Protein AF-A0A1U7P4R8-F1 (afdb_monomer_lite)

Structure (mmCIF, N/CA/C/O backbone):
data_AF-A0A1U7P4R8-F1
#
_entry.id   AF-A0A1U7P4R8-F1
#
loop_
_atom_site.group_PDB
_atom_site.id
_atom_site.type_symbol
_atom_site.label_atom_id
_atom_site.label_alt_id
_atom_site.label_comp_id
_atom_site.label_asym_id
_atom_site.label_entity_id
_atom_site.label_seq_id
_atom_site.pdbx_PDB_ins_code
_atom_site.Cartn_x
_atom_site.Cartn_y
_atom_site.Cartn_z
_atom_site.occupancy
_atom_site.B_iso_or_equiv
_atom_site.auth_seq_id
_atom_site.auth_comp_id
_atom_site.auth_asym_id
_atom_site.auth_atom_id
_atom_site.pdbx_PDB_model_num
ATOM 1 N N . MET A 1 1 ? -8.536 5.289 7.427 1.00 93.12 1 MET A N 1
ATOM 2 C CA . MET A 1 1 ? -7.826 4.546 8.493 1.00 93.12 1 MET A CA 1
ATOM 3 C C . MET A 1 1 ? -6.488 5.214 8.717 1.00 93.12 1 MET A C 1
ATOM 5 O O . MET A 1 1 ? -5.837 5.500 7.735 1.00 93.12 1 MET A O 1
ATOM 9 N N . ILE A 1 2 ? -6.079 5.527 9.941 1.00 93.81 2 ILE A N 1
ATOM 10 C CA . ILE A 1 2 ? -4.819 6.260 10.170 1.00 93.81 2 ILE A CA 1
ATOM 11 C C . ILE A 1 2 ? -3.745 5.264 10.595 1.00 93.81 2 ILE A C 1
ATOM 13 O O . ILE A 1 2 ? -4.017 4.402 11.425 1.00 93.81 2 ILE A O 1
ATOM 17 N N . PHE A 1 3 ? -2.544 5.357 10.018 1.00 96.44 3 PHE A N 1
ATOM 18 C CA . PHE A 1 3 ? -1.444 4.433 10.294 1.00 96.44 3 PHE A CA 1
ATOM 19 C C . PHE A 1 3 ? -0.354 5.069 11.155 1.00 96.44 3 PHE A C 1
ATOM 21 O O . PHE A 1 3 ? 0.054 6.209 10.938 1.00 96.44 3 PHE A O 1
ATOM 28 N N . SER A 1 4 ? 0.184 4.290 12.089 1.00 96.81 4 SER A N 1
ATOM 29 C CA . SER A 1 4 ? 1.342 4.661 12.906 1.00 96.81 4 SER A CA 1
ATOM 30 C C . SER A 1 4 ? 2.419 3.579 12.854 1.00 96.81 4 SER A C 1
ATOM 32 O O . SER A 1 4 ? 2.148 2.434 12.492 1.00 96.81 4 SER A O 1
ATOM 34 N N . LEU A 1 5 ? 3.665 3.951 13.160 1.00 97.75 5 LEU A N 1
ATOM 35 C CA . LEU A 1 5 ? 4.789 3.013 13.173 1.00 97.75 5 LEU A CA 1
ATOM 36 C C . LEU A 1 5 ? 4.579 1.925 14.232 1.00 97.75 5 LEU A C 1
ATOM 38 O O . LEU A 1 5 ? 4.239 2.221 15.374 1.00 97.75 5 LEU A O 1
ATOM 42 N N . ALA A 1 6 ? 4.868 0.682 13.858 1.00 97.38 6 ALA A N 1
ATOM 43 C CA . ALA A 1 6 ? 4.816 -0.475 14.742 1.00 97.38 6 ALA A CA 1
ATOM 44 C C . ALA A 1 6 ? 6.144 -1.253 14.696 1.00 97.38 6 ALA A C 1
ATOM 46 O O . ALA A 1 6 ? 6.890 -1.140 13.717 1.00 97.38 6 ALA A O 1
ATOM 47 N N . PRO A 1 7 ? 6.456 -2.074 15.719 1.00 97.38 7 PRO A N 1
ATOM 48 C CA . PRO A 1 7 ? 7.594 -2.985 15.661 1.00 97.38 7 PRO A CA 1
ATOM 49 C C . PRO A 1 7 ? 7.508 -3.895 14.433 1.00 97.38 7 PRO A C 1
ATOM 51 O O . PRO A 1 7 ? 6.433 -4.420 14.126 1.00 97.38 7 PRO A O 1
ATOM 54 N N . THR A 1 8 ? 8.637 -4.084 13.750 1.00 97.00 8 THR A N 1
ATOM 55 C CA . THR A 1 8 ? 8.745 -4.962 12.580 1.00 97.00 8 THR A CA 1
ATOM 56 C C . THR A 1 8 ? 8.447 -6.419 12.934 1.00 97.00 8 THR A C 1
ATOM 58 O O . THR A 1 8 ? 8.533 -6.843 14.087 1.00 97.00 8 THR A O 1
ATOM 61 N N . THR A 1 9 ? 8.083 -7.197 11.918 1.00 94.88 9 THR A N 1
ATOM 62 C CA . THR A 1 9 ? 7.857 -8.647 12.011 1.00 94.88 9 THR A CA 1
ATOM 63 C C . THR A 1 9 ? 8.563 -9.339 10.849 1.00 94.88 9 THR A C 1
ATOM 65 O O . THR A 1 9 ? 9.086 -8.673 9.959 1.00 94.88 9 THR A O 1
ATOM 68 N N . GLU A 1 10 ? 8.562 -10.671 10.809 1.00 91.75 10 GLU A N 1
ATOM 69 C CA . GLU A 1 10 ? 9.116 -11.419 9.670 1.00 91.75 10 GLU A CA 1
ATOM 70 C C . GLU A 1 10 ? 8.416 -11.069 8.344 1.00 91.75 10 GLU A C 1
ATOM 72 O O . GLU A 1 10 ? 9.055 -10.962 7.301 1.00 91.75 10 GLU A O 1
ATOM 77 N N . SER A 1 11 ? 7.106 -10.808 8.390 1.00 91.69 11 SER A N 1
ATOM 78 C CA . SER A 1 11 ? 6.312 -10.397 7.223 1.00 91.69 11 SER A CA 1
ATOM 79 C C . SER A 1 11 ? 6.512 -8.932 6.815 1.00 91.69 11 SER A C 1
ATOM 81 O O . SER A 1 11 ? 6.027 -8.534 5.759 1.00 91.69 11 SER A O 1
ATOM 83 N N . TYR A 1 12 ? 7.195 -8.138 7.646 1.00 95.00 12 TYR A N 1
ATOM 84 C CA . TYR A 1 12 ? 7.399 -6.693 7.510 1.00 95.00 12 TYR A CA 1
ATOM 85 C C . TYR A 1 12 ? 8.783 -6.300 8.058 1.00 95.00 12 TYR A C 1
ATOM 87 O O . TYR A 1 12 ? 8.898 -5.521 9.008 1.00 95.00 12 TYR A O 1
ATOM 95 N N . ASP A 1 13 ? 9.848 -6.879 7.498 1.00 95.12 13 ASP A N 1
ATOM 96 C CA . ASP A 1 13 ? 11.220 -6.781 8.023 1.00 95.12 13 ASP A CA 1
ATOM 97 C C . ASP A 1 13 ? 11.921 -5.440 7.726 1.00 95.12 13 ASP A C 1
ATOM 99 O O . ASP A 1 13 ? 13.012 -5.180 8.238 1.00 95.12 13 ASP A O 1
ATOM 103 N N . VAL A 1 14 ? 11.313 -4.580 6.900 1.00 96.81 14 VAL A N 1
ATOM 104 C CA . VAL A 1 14 ? 11.840 -3.244 6.564 1.00 96.81 14 VAL A CA 1
ATOM 105 C C . VAL A 1 14 ? 11.077 -2.145 7.290 1.00 96.81 14 VAL A C 1
ATOM 107 O O . VAL A 1 14 ? 11.680 -1.232 7.847 1.00 96.81 14 VAL A O 1
ATOM 110 N N . LEU A 1 15 ? 9.748 -2.196 7.228 1.00 97.50 15 LEU A N 1
ATOM 111 C CA . LEU A 1 15 ? 8.864 -1.181 7.784 1.00 97.50 15 LEU A CA 1
ATOM 112 C C . LEU A 1 15 ? 7.513 -1.821 8.057 1.00 97.50 15 LEU A C 1
ATOM 114 O O . LEU A 1 15 ? 6.960 -2.466 7.168 1.00 97.50 15 LEU A O 1
ATOM 118 N N . ARG A 1 16 ? 6.960 -1.569 9.240 1.00 97.88 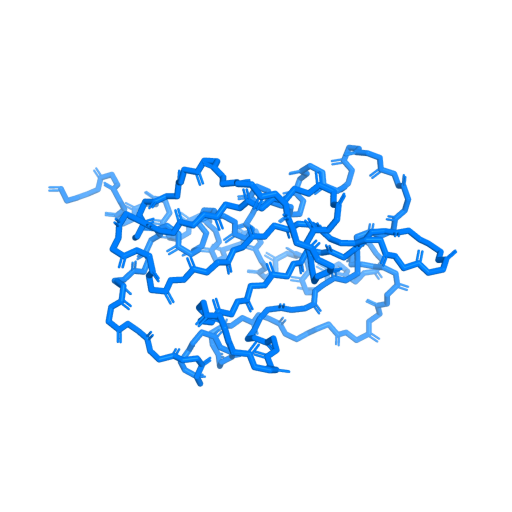16 ARG A N 1
ATOM 119 C CA . ARG A 1 16 ? 5.595 -1.946 9.587 1.00 97.88 16 ARG A CA 1
ATOM 120 C C . ARG A 1 16 ? 4.861 -0.745 10.152 1.00 97.88 16 ARG A C 1
ATOM 122 O O . ARG A 1 16 ? 5.377 -0.037 11.016 1.00 97.88 16 ARG A O 1
ATOM 129 N N . LEU A 1 17 ? 3.655 -0.540 9.658 1.00 98.06 17 LEU A N 1
ATOM 130 C CA . LEU A 1 17 ? 2.684 0.384 10.202 1.00 98.06 17 LEU A CA 1
ATOM 131 C C . LEU A 1 17 ? 1.405 -0.377 10.519 1.00 98.06 17 LEU A C 1
ATOM 133 O O . LEU A 1 17 ? 1.044 -1.311 9.804 1.00 98.06 17 LEU A O 1
ATOM 137 N N . THR A 1 18 ? 0.714 0.041 11.569 1.00 97.94 18 THR A N 1
ATOM 138 C CA . THR A 1 18 ? -0.590 -0.503 11.957 1.00 97.94 18 THR A CA 1
ATOM 139 C C . THR A 1 18 ? -1.616 0.609 12.031 1.00 97.94 18 THR A C 1
ATOM 141 O O . THR A 1 18 ? -1.274 1.740 12.391 1.00 97.94 18 THR A O 1
ATOM 144 N N . SER A 1 19 ? -2.861 0.294 11.682 1.00 97.44 19 SER A N 1
ATOM 145 C CA . SER A 1 19 ? -3.962 1.237 11.845 1.00 97.44 19 SER A CA 1
ATOM 146 C C . SER A 1 19 ? -4.223 1.537 13.326 1.00 97.44 19 SER A C 1
ATOM 148 O O . SER A 1 19 ? -3.811 0.766 14.196 1.00 97.44 19 SER A O 1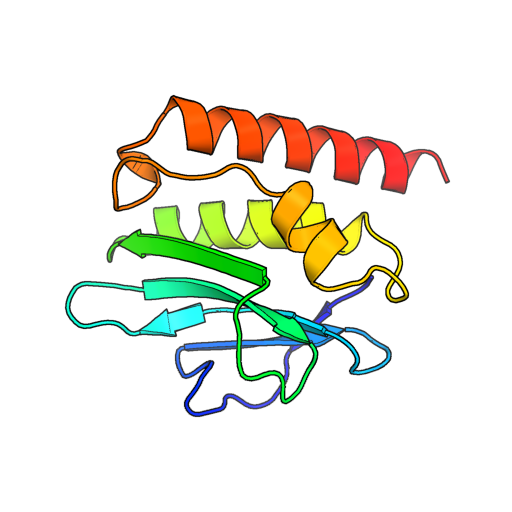
ATOM 150 N N . GLU A 1 20 ? -4.915 2.635 13.631 1.00 95.38 20 GLU A N 1
ATOM 151 C CA . GLU A 1 20 ? -5.226 3.046 15.010 1.00 95.38 20 GLU A CA 1
ATOM 152 C C . GLU A 1 20 ? -5.964 1.967 15.809 1.00 95.38 20 GLU A C 1
ATOM 154 O O . GLU A 1 20 ? -5.674 1.776 16.990 1.00 95.38 20 GLU A O 1
ATOM 159 N N . THR A 1 21 ? -6.868 1.210 15.175 1.00 95.38 21 THR A N 1
ATOM 160 C CA . THR A 1 21 ? -7.570 0.100 15.847 1.00 95.38 21 THR A CA 1
ATOM 161 C C . THR A 1 21 ? -6.833 -1.242 15.765 1.00 95.38 21 THR A C 1
ATOM 163 O O . THR A 1 21 ? -7.389 -2.275 16.136 1.00 95.38 21 THR A O 1
ATOM 166 N N . ALA A 1 22 ? -5.583 -1.243 15.280 1.00 94.94 22 ALA A N 1
ATOM 167 C CA . ALA A 1 22 ? -4.746 -2.427 15.066 1.00 94.94 22 ALA A CA 1
ATOM 168 C C . ALA A 1 22 ? -5.423 -3.517 14.211 1.00 94.94 22 ALA A C 1
ATOM 170 O O . ALA A 1 22 ? -5.154 -4.708 14.355 1.00 94.94 22 ALA A O 1
ATOM 171 N N . GLN A 1 23 ? -6.315 -3.106 13.312 1.00 96.69 23 GLN A N 1
ATOM 172 C CA . GLN A 1 23 ? -7.047 -4.000 12.422 1.00 96.69 23 GLN A CA 1
ATOM 173 C C . GLN A 1 23 ? -6.300 -4.270 11.120 1.00 96.69 23 GLN A C 1
ATOM 175 O O . GLN A 1 23 ? -6.418 -5.359 10.557 1.00 96.69 23 GLN A O 1
ATOM 180 N N . TRP A 1 24 ? -5.543 -3.284 10.648 1.00 98.00 24 TRP A N 1
ATOM 181 C CA . TRP A 1 24 ? -4.776 -3.341 9.413 1.00 98.00 24 TRP A CA 1
ATOM 182 C C . TRP A 1 24 ? -3.295 -3.157 9.696 1.00 98.00 24 TRP A C 1
ATOM 184 O O . TRP A 1 24 ? -2.908 -2.350 10.541 1.00 98.00 24 TRP A O 1
ATOM 194 N N . GLU A 1 25 ? -2.469 -3.876 8.948 1.00 97.56 25 GLU A N 1
ATOM 195 C CA . GLU A 1 25 ? -1.040 -3.628 8.855 1.00 97.56 25 GLU A CA 1
ATOM 196 C C . GLU A 1 25 ? -0.624 -3.401 7.406 1.00 97.56 25 GLU A C 1
ATOM 198 O O . GLU A 1 25 ? -1.223 -3.908 6.455 1.00 97.56 25 GLU A O 1
ATOM 203 N N . PHE A 1 26 ? 0.389 -2.564 7.252 1.00 96.94 26 PHE A N 1
ATOM 204 C CA . PHE A 1 26 ? 0.907 -2.112 5.976 1.00 96.94 26 PHE A CA 1
ATOM 205 C C . PHE A 1 26 ? 2.398 -1.830 6.120 1.00 96.94 26 PHE A C 1
ATOM 207 O O . PHE A 1 26 ? 2.866 -1.413 7.177 1.00 96.94 26 PHE A O 1
ATOM 214 N N . GLY A 1 27 ? 3.163 -2.007 5.051 1.00 97.19 27 GLY A N 1
ATOM 215 C CA . GLY A 1 27 ? 4.557 -1.611 5.056 1.00 97.19 27 GLY A CA 1
ATOM 216 C C . GLY A 1 27 ? 5.371 -2.296 3.981 1.00 97.19 27 GLY A C 1
ATOM 217 O O . GLY A 1 27 ? 4.899 -2.523 2.866 1.00 97.19 27 GLY A O 1
ATOM 218 N N . CYS A 1 28 ? 6.621 -2.581 4.321 1.00 97.81 28 CYS A N 1
ATOM 219 C CA . CYS A 1 28 ? 7.619 -3.073 3.393 1.00 97.81 28 CYS A CA 1
ATOM 220 C C . CYS A 1 28 ? 8.261 -4.358 3.912 1.00 97.81 28 CYS A C 1
ATOM 222 O O . CYS A 1 28 ? 8.641 -4.433 5.084 1.00 97.81 28 CYS A O 1
ATOM 224 N N . HIS A 1 29 ? 8.473 -5.315 3.010 1.00 95.69 29 HIS A N 1
ATOM 225 C CA . HIS A 1 29 ? 9.276 -6.502 3.289 1.00 95.69 29 HIS A CA 1
ATOM 226 C C . HIS A 1 29 ? 10.256 -6.800 2.152 1.00 95.69 29 HIS A C 1
ATOM 228 O O . HIS A 1 29 ? 9.978 -6.529 0.976 1.00 95.69 29 HIS A O 1
ATOM 234 N N . ARG A 1 30 ? 11.424 -7.343 2.490 1.00 96.88 30 ARG A N 1
ATOM 235 C CA . ARG A 1 30 ? 12.457 -7.716 1.525 1.00 96.88 30 ARG A CA 1
ATOM 236 C C . ARG A 1 30 ? 12.073 -8.989 0.780 1.00 96.88 30 ARG A C 1
ATOM 238 O O . ARG A 1 30 ? 11.433 -9.899 1.303 1.00 96.88 30 ARG A O 1
ATOM 245 N N . VAL A 1 31 ? 12.508 -9.045 -0.470 1.00 95.25 31 VAL A N 1
ATOM 246 C CA . VAL A 1 31 ? 12.506 -10.227 -1.333 1.00 95.25 31 VAL A CA 1
ATOM 247 C C . VAL A 1 31 ? 13.862 -10.330 -2.027 1.00 95.25 31 VAL A C 1
ATOM 249 O O . VAL A 1 31 ? 14.644 -9.383 -2.009 1.00 95.25 31 VAL A O 1
ATOM 252 N N . LEU A 1 32 ? 14.130 -11.460 -2.687 1.00 93.00 32 LEU A N 1
ATOM 253 C CA . LEU A 1 32 ? 15.435 -11.769 -3.288 1.00 93.00 32 LEU A CA 1
ATOM 254 C C . LEU A 1 32 ? 16.029 -10.639 -4.158 1.00 93.00 32 LEU A C 1
ATOM 256 O O . LEU A 1 32 ? 17.240 -10.455 -4.169 1.00 93.00 32 LEU A O 1
ATOM 260 N N . PHE A 1 33 ? 15.188 -9.868 -4.856 1.00 91.31 33 PHE A N 1
ATOM 261 C CA . PHE A 1 33 ? 15.618 -8.814 -5.787 1.00 91.31 33 PHE A CA 1
ATOM 262 C C . PHE A 1 33 ? 15.008 -7.435 -5.493 1.00 91.31 33 PHE A C 1
ATOM 264 O O . PHE A 1 33 ? 14.786 -6.639 -6.407 1.00 91.31 33 PHE A O 1
ATOM 271 N N . GLY A 1 34 ? 14.697 -7.141 -4.228 1.00 95.88 34 GLY A N 1
ATOM 272 C CA . GLY A 1 34 ? 14.227 -5.815 -3.832 1.00 95.88 34 GLY A CA 1
ATOM 273 C C . GLY A 1 34 ? 13.253 -5.839 -2.666 1.00 95.88 34 GLY A C 1
ATOM 274 O O . GLY A 1 34 ? 13.360 -6.657 -1.758 1.00 95.88 34 GLY A O 1
ATOM 275 N N . VAL A 1 35 ? 12.293 -4.922 -2.696 1.00 98.06 35 VAL A N 1
ATOM 276 C CA . VAL A 1 35 ? 11.293 -4.736 -1.645 1.00 98.06 35 VAL A CA 1
ATOM 277 C C . VAL A 1 35 ? 9.897 -4.857 -2.237 1.00 98.06 35 VAL A C 1
ATOM 279 O O . VAL A 1 35 ? 9.649 -4.486 -3.391 1.00 98.06 35 VAL A O 1
ATOM 282 N N . ARG A 1 36 ? 8.967 -5.380 -1.443 1.00 97.88 36 ARG A N 1
ATOM 283 C CA . ARG A 1 36 ? 7.540 -5.310 -1.729 1.00 97.88 36 ARG A CA 1
ATOM 284 C C . ARG A 1 36 ? 6.847 -4.378 -0.758 1.00 97.88 36 ARG A C 1
ATOM 286 O O . ARG A 1 36 ? 7.204 -4.330 0.413 1.00 97.88 36 ARG A O 1
ATOM 293 N N . VAL A 1 37 ? 5.848 -3.677 -1.274 1.00 98.12 37 VAL A N 1
ATOM 294 C CA . VAL A 1 37 ? 4.893 -2.900 -0.492 1.00 98.12 37 VAL A CA 1
ATOM 295 C C . VAL A 1 37 ? 3.653 -3.767 -0.323 1.00 98.12 37 VAL A C 1
ATOM 297 O O . VAL A 1 37 ? 3.051 -4.176 -1.323 1.00 98.12 37 VAL A O 1
ATOM 300 N N . VAL A 1 38 ? 3.312 -4.087 0.923 1.00 97.56 38 VAL A N 1
ATOM 301 C CA . VAL A 1 38 ? 2.247 -5.043 1.246 1.00 97.56 38 VAL A CA 1
ATOM 302 C C . VAL A 1 38 ? 1.294 -4.508 2.308 1.00 97.56 38 VAL A C 1
ATOM 304 O O . VAL A 1 38 ? 1.680 -3.656 3.107 1.00 97.56 38 VAL A O 1
ATOM 307 N N . ALA A 1 39 ? 0.053 -4.996 2.287 1.00 97.88 39 ALA A N 1
ATOM 308 C CA . ALA A 1 39 ? -0.960 -4.718 3.303 1.00 97.88 39 ALA A CA 1
ATOM 309 C C . ALA A 1 39 ? -1.932 -5.892 3.464 1.00 97.88 39 ALA A C 1
ATOM 311 O O . ALA A 1 39 ? -2.266 -6.567 2.482 1.00 97.88 39 ALA A O 1
ATOM 312 N N . ASN A 1 40 ? -2.418 -6.095 4.683 1.00 97.00 40 ASN A N 1
ATOM 313 C CA . ASN A 1 40 ? -3.425 -7.091 5.062 1.00 97.00 40 ASN A CA 1
ATOM 314 C C . ASN A 1 40 ? -4.011 -6.769 6.443 1.00 97.00 40 ASN A C 1
ATOM 316 O O . ASN A 1 40 ? -3.601 -5.811 7.104 1.00 97.00 40 ASN A O 1
ATOM 320 N N . ARG A 1 41 ? -4.972 -7.580 6.897 1.00 96.62 41 ARG A N 1
ATOM 321 C CA . ARG A 1 41 ? -5.385 -7.558 8.301 1.00 96.62 41 ARG A CA 1
ATOM 322 C C . ARG A 1 41 ? -4.235 -8.016 9.189 1.00 96.62 41 ARG A C 1
ATOM 324 O O . ARG A 1 41 ? -3.474 -8.906 8.812 1.00 96.62 41 ARG A O 1
ATOM 331 N N . VAL A 1 42 ? -4.142 -7.441 10.386 1.00 95.94 42 VAL A N 1
ATOM 332 C CA . VAL A 1 42 ? -3.137 -7.851 11.377 1.00 95.94 42 VAL A CA 1
ATOM 333 C C . VAL A 1 42 ? -3.267 -9.345 11.669 1.00 95.94 42 VAL A C 1
ATOM 335 O O . VAL A 1 42 ? -4.342 -9.822 12.028 1.00 95.94 42 VAL A O 1
ATOM 338 N N . GLY A 1 43 ? -2.164 -10.081 11.509 1.00 90.31 43 GLY A N 1
ATOM 339 C CA . GLY A 1 43 ? -2.140 -11.536 11.706 1.00 90.31 43 GLY A CA 1
ATOM 340 C C . GLY A 1 43 ? -2.777 -12.341 10.566 1.00 90.31 43 GLY A C 1
ATOM 341 O O . GLY A 1 43 ? -2.894 -13.562 10.674 1.00 90.31 43 GLY A O 1
ATOM 342 N N . GLY A 1 44 ? -3.184 -11.687 9.475 1.00 87.56 44 GLY A N 1
ATOM 343 C CA . GLY A 1 44 ? -3.677 -12.345 8.270 1.00 87.56 44 GLY A CA 1
ATOM 344 C C . GLY A 1 44 ? -2.556 -13.068 7.516 1.00 87.56 44 GLY A C 1
ATOM 345 O O . GLY A 1 44 ? -1.416 -12.617 7.484 1.00 87.56 44 GLY A O 1
ATOM 346 N N . GLY A 1 45 ? -2.879 -14.189 6.870 1.00 84.12 45 GLY A N 1
ATOM 347 C CA . GLY A 1 45 ? -1.912 -14.969 6.080 1.00 84.12 45 GLY A CA 1
ATOM 348 C C . GLY A 1 45 ? -1.847 -14.594 4.596 1.00 84.12 45 GLY A C 1
ATOM 349 O O . GLY A 1 45 ? -1.016 -15.128 3.863 1.00 84.12 45 GLY A O 1
ATOM 350 N N . VAL A 1 46 ? -2.741 -13.718 4.127 1.00 86.62 46 VAL A N 1
ATOM 351 C CA . VAL A 1 46 ? -2.880 -13.369 2.709 1.00 86.62 46 VAL A CA 1
ATOM 352 C C . VAL A 1 46 ? -2.844 -11.858 2.545 1.00 86.62 46 VAL A C 1
ATOM 354 O O . VAL A 1 46 ? -3.582 -11.125 3.192 1.00 86.62 46 VAL A O 1
ATOM 357 N N . TYR A 1 47 ? -1.983 -11.392 1.646 1.00 92.25 47 TYR A N 1
ATOM 358 C CA . TYR A 1 47 ? -1.861 -9.976 1.341 1.00 92.25 47 TYR A CA 1
ATOM 359 C C . TYR A 1 47 ? -3.005 -9.485 0.449 1.00 92.25 47 TYR A C 1
ATOM 361 O O . TYR A 1 47 ? -3.119 -9.915 -0.700 1.00 92.25 47 TYR A O 1
ATOM 369 N N . ALA A 1 48 ? -3.795 -8.533 0.950 1.00 95.88 48 ALA A N 1
ATOM 370 C CA . ALA A 1 48 ? -4.768 -7.787 0.150 1.00 95.88 48 ALA A CA 1
ATOM 371 C C . ALA A 1 48 ? -4.067 -6.837 -0.838 1.00 95.88 48 ALA A C 1
ATOM 373 O O . ALA A 1 48 ? -4.550 -6.609 -1.946 1.00 95.88 48 ALA A O 1
ATOM 374 N N . VAL A 1 49 ? -2.894 -6.320 -0.458 1.00 97.50 49 VAL A N 1
ATOM 375 C CA . VAL A 1 49 ? -2.014 -5.522 -1.318 1.00 97.50 49 VAL A CA 1
ATOM 376 C C . VAL A 1 49 ? -0.656 -6.192 -1.398 1.00 97.50 49 VAL A C 1
ATOM 378 O O . VAL A 1 49 ? -0.056 -6.480 -0.368 1.00 97.50 49 VAL A O 1
ATOM 381 N N . ASN A 1 50 ? -0.146 -6.418 -2.609 1.00 97.31 50 ASN A N 1
ATOM 382 C CA . ASN A 1 50 ? 1.160 -7.039 -2.805 1.00 97.31 50 ASN A CA 1
ATOM 383 C C . ASN A 1 50 ? 1.841 -6.540 -4.083 1.00 97.31 50 ASN A C 1
ATOM 385 O O . ASN A 1 50 ? 1.687 -7.125 -5.161 1.00 97.31 50 ASN A O 1
ATOM 389 N N . TYR A 1 51 ? 2.599 -5.453 -3.954 1.00 97.81 51 TYR A N 1
ATOM 390 C CA . TYR A 1 51 ? 3.259 -4.791 -5.073 1.00 97.81 51 TYR A CA 1
ATOM 391 C C . TYR A 1 51 ? 4.781 -4.907 -4.993 1.00 97.81 51 TYR A C 1
ATOM 393 O O . TYR A 1 51 ? 5.395 -4.600 -3.974 1.00 97.81 51 TYR A O 1
ATOM 401 N N . CYS A 1 52 ? 5.416 -5.305 -6.097 1.00 97.31 52 CYS A N 1
ATOM 402 C CA . CYS A 1 52 ? 6.874 -5.347 -6.199 1.00 97.31 52 CYS A CA 1
ATOM 403 C C . CYS A 1 52 ? 7.428 -3.949 -6.503 1.00 97.31 52 CYS A C 1
ATOM 405 O O . CYS A 1 52 ? 7.199 -3.428 -7.592 1.00 97.31 52 CYS A O 1
ATOM 407 N N . ALA A 1 53 ? 8.172 -3.347 -5.577 1.00 97.00 53 ALA A N 1
ATOM 408 C CA . ALA A 1 53 ? 8.733 -2.005 -5.747 1.00 97.00 53 ALA A CA 1
ATOM 409 C C . ALA A 1 53 ? 10.079 -1.999 -6.499 1.00 97.00 53 ALA A C 1
ATOM 411 O O . ALA A 1 53 ? 10.433 -1.008 -7.143 1.00 97.00 53 ALA A O 1
ATOM 412 N N . GLY A 1 54 ? 10.815 -3.114 -6.450 1.00 96.75 54 GLY A N 1
ATOM 413 C CA . GLY A 1 54 ? 12.211 -3.196 -6.890 1.00 96.75 54 GLY A CA 1
ATOM 414 C C . GLY A 1 54 ? 13.180 -2.790 -5.775 1.00 96.75 54 GLY A C 1
ATOM 415 O O . GLY A 1 54 ? 12.820 -2.838 -4.600 1.00 96.75 54 GLY A O 1
ATOM 416 N N . ALA A 1 55 ? 14.414 -2.434 -6.133 1.00 96.50 55 ALA A N 1
ATOM 417 C CA . ALA A 1 55 ? 15.480 -2.107 -5.176 1.00 96.50 55 ALA A CA 1
ATOM 418 C C . A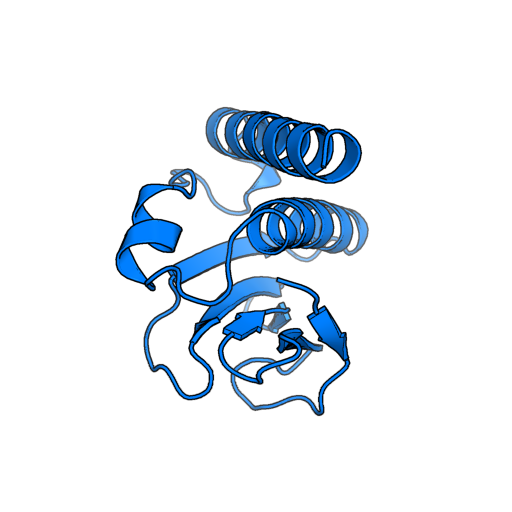LA A 1 55 ? 15.764 -0.598 -5.036 1.00 96.50 55 ALA A C 1
ATOM 420 O O . ALA A 1 55 ? 16.530 -0.203 -4.164 1.00 96.50 55 ALA A O 1
ATOM 421 N N . ASP A 1 56 ? 15.165 0.242 -5.884 1.00 96.88 56 ASP A N 1
ATOM 422 C CA . ASP A 1 56 ? 15.380 1.691 -5.867 1.00 96.88 56 ASP A CA 1
ATOM 423 C C . ASP A 1 56 ? 14.618 2.351 -4.693 1.00 96.88 56 ASP A C 1
ATOM 425 O O . ASP A 1 56 ? 13.383 2.274 -4.657 1.00 96.88 56 ASP A O 1
ATOM 429 N N . PRO A 1 57 ? 15.307 3.014 -3.740 1.00 95.50 57 PRO A N 1
ATOM 430 C CA . PRO A 1 57 ? 14.668 3.590 -2.554 1.00 95.50 57 PRO A CA 1
ATOM 431 C C . PRO A 1 57 ? 13.618 4.661 -2.860 1.00 95.50 57 PRO A C 1
ATOM 433 O O . PRO A 1 57 ? 12.609 4.748 -2.158 1.00 95.50 57 PRO A O 1
ATOM 436 N N . VAL A 1 58 ? 13.819 5.458 -3.914 1.00 96.81 58 VAL A N 1
ATOM 437 C CA . VAL A 1 58 ? 12.876 6.513 -4.310 1.00 96.81 58 VAL A CA 1
ATOM 438 C C . VAL A 1 58 ? 11.584 5.875 -4.810 1.00 96.81 58 VAL A C 1
ATOM 440 O O . VAL A 1 58 ? 10.496 6.243 -4.367 1.00 96.81 58 VAL A O 1
ATOM 443 N N . ARG A 1 59 ? 11.686 4.858 -5.671 1.00 96.31 59 ARG A N 1
ATOM 444 C CA . ARG A 1 59 ? 10.527 4.122 -6.198 1.00 96.31 59 ARG A CA 1
ATOM 445 C C . ARG A 1 59 ? 9.778 3.370 -5.100 1.00 96.31 59 ARG A C 1
ATOM 447 O O . ARG A 1 59 ? 8.547 3.363 -5.113 1.00 96.31 59 ARG A O 1
ATOM 454 N N . ILE A 1 60 ? 10.494 2.800 -4.126 1.00 97.44 60 ILE A N 1
ATOM 455 C CA . ILE A 1 60 ? 9.890 2.197 -2.927 1.00 97.44 60 ILE A CA 1
ATOM 456 C C . ILE A 1 60 ? 9.085 3.247 -2.154 1.00 97.44 60 ILE A C 1
ATOM 458 O O . ILE A 1 60 ? 7.916 3.014 -1.847 1.00 97.44 60 ILE A O 1
ATOM 462 N N . GLY A 1 61 ? 9.680 4.412 -1.881 1.00 97.12 61 GLY A N 1
ATOM 463 C CA . GLY A 1 61 ? 9.026 5.500 -1.152 1.00 97.12 61 GLY A CA 1
ATOM 464 C C . GLY A 1 61 ? 7.764 6.016 -1.845 1.00 97.12 61 GLY A C 1
ATOM 465 O O . GLY A 1 61 ? 6.735 6.193 -1.190 1.00 97.12 61 GLY A O 1
ATOM 466 N N . VAL A 1 62 ? 7.811 6.196 -3.169 1.00 97.62 62 VAL A N 1
ATOM 467 C CA . VAL A 1 62 ? 6.652 6.635 -3.963 1.00 97.62 62 VAL A CA 1
ATOM 468 C C . VAL A 1 62 ? 5.532 5.600 -3.916 1.00 97.62 62 VAL A C 1
ATOM 470 O O . VAL A 1 62 ? 4.405 5.946 -3.568 1.00 97.62 62 VAL A O 1
ATOM 473 N N . LEU A 1 63 ? 5.827 4.329 -4.206 1.00 98.00 63 LEU A N 1
ATOM 474 C CA . LEU A 1 63 ? 4.812 3.274 -4.193 1.00 98.00 63 LEU A CA 1
ATOM 475 C C . LEU A 1 63 ? 4.188 3.108 -2.802 1.00 98.00 63 LEU A C 1
ATOM 477 O O . LEU A 1 63 ? 2.968 3.018 -2.686 1.00 98.00 63 LEU A O 1
ATOM 481 N N . ARG A 1 64 ? 5.008 3.136 -1.744 1.00 97.88 64 ARG A N 1
ATOM 482 C CA . ARG A 1 64 ? 4.534 3.121 -0.355 1.00 97.88 64 ARG A CA 1
ATOM 483 C C . ARG A 1 64 ? 3.585 4.289 -0.090 1.00 97.88 64 ARG A C 1
ATOM 485 O O . ARG A 1 64 ? 2.512 4.078 0.456 1.00 97.88 64 ARG A O 1
ATOM 492 N N . SER A 1 65 ? 3.967 5.506 -0.477 1.00 97.31 65 SER A N 1
ATOM 493 C CA . SER A 1 65 ? 3.141 6.703 -0.279 1.00 97.31 65 SER A CA 1
ATOM 494 C C . SER A 1 65 ? 1.784 6.600 -0.982 1.00 97.31 65 SER A C 1
ATOM 496 O O . SER A 1 65 ? 0.766 6.939 -0.387 1.00 97.31 65 SER A O 1
ATOM 498 N N . LEU A 1 66 ? 1.748 6.085 -2.217 1.00 97.88 66 LEU A N 1
ATOM 499 C CA . LEU A 1 66 ? 0.497 5.885 -2.955 1.00 97.88 66 LEU A CA 1
ATOM 500 C C . LEU A 1 66 ? -0.416 4.876 -2.256 1.00 97.88 66 LEU A C 1
ATOM 502 O O . LEU A 1 66 ? -1.587 5.166 -2.033 1.00 97.88 66 LEU A O 1
ATOM 506 N N . VAL A 1 67 ? 0.119 3.712 -1.874 1.00 97.88 67 VAL A N 1
ATOM 507 C CA . VAL A 1 67 ? -0.666 2.685 -1.172 1.00 97.88 67 VAL A CA 1
ATOM 508 C C . VAL A 1 67 ? -1.176 3.213 0.167 1.00 97.88 67 VAL A C 1
ATOM 510 O O . VAL A 1 67 ? -2.349 3.024 0.477 1.00 97.88 67 VAL A O 1
ATOM 513 N N . GLN A 1 68 ? -0.333 3.920 0.922 1.00 97.62 68 GLN A N 1
ATOM 514 C CA . GLN A 1 68 ? -0.717 4.529 2.191 1.00 97.62 68 GLN A CA 1
ATOM 515 C C . GLN A 1 68 ? -1.882 5.511 2.012 1.00 97.62 68 GLN A C 1
ATOM 517 O O . GLN A 1 68 ? -2.890 5.349 2.684 1.00 97.62 68 GLN A O 1
ATOM 522 N N . GLN A 1 69 ? -1.798 6.453 1.066 1.00 97.31 69 GLN A N 1
ATOM 523 C CA . GLN A 1 69 ? -2.878 7.417 0.799 1.00 97.31 69 GLN A CA 1
ATOM 524 C C . GLN A 1 69 ? -4.207 6.731 0.455 1.00 97.31 69 GLN A C 1
ATOM 526 O O . GLN A 1 69 ? -5.265 7.146 0.925 1.00 97.31 69 GLN A O 1
ATOM 531 N N . ILE A 1 70 ? -4.160 5.667 -0.356 1.00 97.88 70 ILE A N 1
ATOM 532 C CA . ILE A 1 70 ? -5.359 4.906 -0.726 1.00 97.88 70 ILE A CA 1
ATOM 533 C C . ILE A 1 70 ? -5.970 4.255 0.509 1.00 97.88 70 ILE A C 1
ATOM 535 O O . ILE A 1 70 ? -7.162 4.425 0.751 1.00 97.88 70 ILE A O 1
ATOM 539 N N . LEU A 1 71 ? -5.162 3.519 1.280 1.00 97.56 71 LEU A N 1
ATOM 540 C CA . LEU A 1 71 ? -5.634 2.854 2.489 1.00 97.56 71 LEU A CA 1
ATOM 541 C C . LEU A 1 71 ? -6.178 3.885 3.475 1.00 97.56 71 LEU A C 1
ATOM 543 O O . LEU A 1 71 ? -7.273 3.697 3.987 1.00 97.56 71 LEU A O 1
ATOM 547 N N . GLU A 1 72 ? -5.492 5.010 3.676 1.00 96.44 72 GLU A N 1
ATOM 548 C CA . GLU A 1 72 ? -5.916 6.046 4.616 1.00 96.44 72 GLU A CA 1
ATOM 549 C C . GLU A 1 72 ? -7.296 6.635 4.299 1.00 96.44 72 GLU A C 1
ATOM 551 O O . GLU A 1 72 ? -8.056 6.926 5.226 1.00 96.44 72 GLU A O 1
ATOM 556 N N . GLY A 1 73 ? -7.678 6.686 3.021 1.00 95.94 73 GLY A N 1
ATOM 557 C CA . GLY A 1 73 ? -9.013 7.096 2.576 1.00 95.94 73 GLY A CA 1
ATOM 558 C C . GLY A 1 73 ? -10.137 6.067 2.780 1.00 95.94 73 GLY A C 1
ATOM 559 O O . GLY A 1 73 ? -11.286 6.365 2.454 1.00 95.94 73 GLY A O 1
ATOM 560 N N . LEU A 1 74 ? -9.847 4.865 3.290 1.00 95.88 74 LEU A N 1
ATOM 561 C CA . LEU A 1 74 ? -10.835 3.806 3.531 1.00 95.88 74 LEU A CA 1
ATOM 562 C C . LEU A 1 74 ? -11.212 3.690 5.021 1.00 95.88 74 LEU A C 1
ATOM 564 O O . LEU A 1 74 ? -10.377 3.941 5.898 1.00 95.88 74 LEU A O 1
ATOM 568 N N . PRO A 1 75 ? -12.449 3.271 5.352 1.00 95.31 75 PRO A N 1
ATOM 569 C CA . PRO A 1 75 ? -12.819 2.952 6.731 1.00 95.31 75 PRO A CA 1
ATOM 570 C C . PRO A 1 75 ? -12.108 1.675 7.205 1.00 95.31 75 PRO A C 1
ATOM 572 O O . PRO A 1 75 ? -11.905 0.755 6.420 1.00 95.31 75 PRO A O 1
ATOM 575 N N . GLU A 1 76 ? -11.772 1.563 8.495 1.00 95.00 76 GLU A N 1
ATOM 576 C CA . GLU A 1 76 ? -11.105 0.354 9.032 1.00 95.00 76 GLU A CA 1
ATOM 577 C C . GLU A 1 76 ? -11.974 -0.912 8.957 1.00 95.00 76 GLU A C 1
ATOM 579 O O . GLU A 1 76 ? -11.455 -2.028 8.887 1.00 95.00 76 GLU A O 1
ATOM 584 N N . SER A 1 77 ? -13.297 -0.742 8.886 1.00 95.44 77 SER A N 1
ATOM 585 C CA . SER A 1 77 ? -14.255 -1.833 8.705 1.00 95.44 77 SER A CA 1
ATOM 586 C C . SER A 1 77 ? -14.190 -2.505 7.329 1.00 95.44 77 SER A C 1
ATOM 588 O O . SER A 1 77 ? -14.746 -3.591 7.189 1.00 95.44 77 SER A O 1
ATOM 590 N N . VAL A 1 78 ? -13.505 -1.917 6.337 1.00 96.69 78 VAL A N 1
ATOM 591 C CA . VAL A 1 78 ? -13.374 -2.493 4.988 1.00 96.69 78 VAL A CA 1
ATOM 592 C C . VAL A 1 78 ? -12.749 -3.888 5.043 1.00 96.69 78 VAL A C 1
ATOM 594 O O . VAL A 1 78 ? -11.765 -4.116 5.745 1.00 96.69 78 VAL A O 1
ATOM 597 N N . SER A 1 79 ? -13.309 -4.854 4.330 1.00 95.81 79 SER A N 1
ATOM 598 C CA . SER A 1 79 ? -12.787 -6.221 4.270 1.00 95.81 79 SER A CA 1
ATOM 599 C C . SER A 1 79 ? -11.536 -6.332 3.389 1.00 95.81 79 SER A C 1
ATOM 601 O O . SER A 1 79 ? -11.263 -5.488 2.535 1.00 95.81 79 SER A O 1
ATOM 603 N N . GLU A 1 80 ? -10.773 -7.417 3.557 1.00 95.75 80 GLU A N 1
ATOM 604 C CA . GLU A 1 80 ? -9.626 -7.711 2.683 1.00 95.75 80 GLU A CA 1
ATOM 605 C C . GLU A 1 80 ? -10.031 -7.866 1.218 1.00 95.75 80 GLU A C 1
ATOM 607 O O . GLU A 1 80 ? -9.330 -7.379 0.333 1.00 95.75 80 GLU A O 1
ATOM 612 N N . GLY A 1 81 ? -11.178 -8.502 0.963 1.00 96.44 81 GLY A N 1
ATOM 613 C CA . GLY A 1 81 ? -11.710 -8.687 -0.384 1.00 96.44 81 GLY A CA 1
ATOM 614 C C . GLY A 1 81 ? -12.069 -7.365 -1.059 1.00 96.44 81 GLY A C 1
ATOM 615 O O . GLY A 1 81 ? -11.775 -7.191 -2.238 1.00 96.44 81 GLY A O 1
ATOM 616 N N . GLU A 1 82 ? -12.640 -6.415 -0.316 1.00 97.12 82 GLU A N 1
ATOM 617 C CA . GLU A 1 82 ? -12.938 -5.075 -0.832 1.00 97.12 82 GLU A CA 1
ATOM 618 C C . GLU A 1 82 ? -11.661 -4.296 -1.161 1.00 97.12 82 GLU A C 1
ATOM 620 O O . GLU A 1 82 ? -11.576 -3.698 -2.234 1.00 97.12 82 GLU A O 1
ATOM 625 N N . VAL A 1 83 ? -10.637 -4.355 -0.301 1.00 97.62 83 VAL A N 1
ATOM 626 C CA . VAL A 1 83 ? -9.333 -3.736 -0.597 1.00 97.62 83 VAL A CA 1
ATOM 627 C C . VAL A 1 83 ? -8.688 -4.382 -1.823 1.00 97.62 83 VAL A C 1
ATOM 629 O O . VAL A 1 83 ? -8.248 -3.674 -2.727 1.00 97.62 83 VAL A O 1
ATOM 632 N N . LEU A 1 84 ? -8.675 -5.714 -1.903 1.00 96.56 84 LEU A N 1
ATOM 633 C CA . LEU A 1 84 ? -8.119 -6.446 -3.042 1.00 96.56 84 LEU A CA 1
ATOM 634 C C . LEU A 1 84 ? -8.853 -6.129 -4.355 1.00 96.56 84 LEU A C 1
ATOM 636 O O . LEU A 1 84 ? -8.219 -6.044 -5.405 1.00 96.56 84 LEU A O 1
ATOM 640 N N . ALA A 1 85 ? -10.179 -5.980 -4.313 1.00 97.19 85 ALA A N 1
ATOM 641 C CA . ALA A 1 85 ? -10.992 -5.650 -5.481 1.00 97.19 85 ALA A CA 1
ATOM 642 C C . ALA A 1 85 ? -10.792 -4.200 -5.945 1.00 97.19 85 ALA A C 1
ATOM 644 O O . ALA A 1 85 ? -10.844 -3.929 -7.143 1.00 97.19 85 ALA A O 1
ATOM 645 N N . LEU A 1 86 ? -10.554 -3.281 -5.006 1.00 97.62 86 LEU A N 1
ATOM 646 C CA . LEU A 1 86 ? -10.292 -1.871 -5.285 1.00 97.62 86 LEU A CA 1
ATOM 647 C C . LEU A 1 86 ? -8.908 -1.642 -5.916 1.00 97.62 86 LEU A C 1
ATOM 649 O O . LEU A 1 86 ? -8.734 -0.747 -6.742 1.00 97.62 86 LEU A O 1
ATOM 653 N N . MET A 1 87 ? -7.912 -2.418 -5.493 1.00 97.81 87 MET A N 1
ATOM 654 C CA . MET A 1 87 ? -6.509 -2.200 -5.833 1.00 97.81 87 MET A CA 1
ATOM 655 C C . MET A 1 87 ? -6.179 -2.646 -7.274 1.00 97.81 87 MET A C 1
ATOM 657 O O . MET A 1 87 ? -6.501 -3.774 -7.658 1.00 97.81 87 MET A O 1
ATOM 661 N N . PRO A 1 88 ? -5.503 -1.803 -8.085 1.00 97.19 88 PRO A N 1
ATOM 662 C CA . PRO A 1 88 ? -5.098 -2.161 -9.443 1.00 97.19 88 PRO A CA 1
ATOM 663 C C . PRO A 1 88 ? -4.240 -3.430 -9.502 1.00 97.19 88 PRO A C 1
ATOM 665 O O . PRO A 1 88 ? -3.311 -3.626 -8.725 1.00 97.19 88 PRO A O 1
ATOM 668 N N . ARG A 1 89 ? -4.499 -4.304 -10.476 1.00 96.44 89 ARG A N 1
ATOM 669 C CA . ARG A 1 89 ? -3.675 -5.503 -10.673 1.00 96.44 89 ARG A CA 1
ATOM 670 C C . ARG A 1 89 ? -2.505 -5.189 -11.590 1.00 96.44 89 ARG A C 1
ATOM 672 O O . ARG A 1 89 ? -2.696 -4.628 -12.664 1.00 96.44 89 ARG A O 1
ATOM 679 N N . TRP A 1 90 ? -1.309 -5.573 -11.169 1.00 95.62 90 TRP A N 1
ATOM 680 C CA . TRP A 1 90 ? -0.111 -5.477 -11.993 1.00 95.62 90 TRP A CA 1
ATOM 681 C C . TRP A 1 90 ? 0.005 -6.686 -12.920 1.00 95.62 90 TRP A C 1
ATOM 683 O O . TRP A 1 90 ? -0.435 -7.793 -12.607 1.00 95.62 90 TRP A O 1
ATOM 693 N N . THR A 1 91 ? 0.639 -6.459 -14.058 1.00 96.31 91 THR A N 1
ATOM 694 C CA . THR A 1 91 ? 0.976 -7.444 -15.089 1.00 96.31 91 THR A CA 1
ATOM 695 C C . THR A 1 91 ? 2.485 -7.527 -15.300 1.00 96.31 91 THR A C 1
ATOM 697 O O . THR A 1 91 ? 3.003 -8.594 -15.631 1.00 96.31 91 THR A O 1
ATOM 700 N N . VAL A 1 92 ? 3.208 -6.438 -15.012 1.00 96.25 92 VAL A N 1
ATOM 7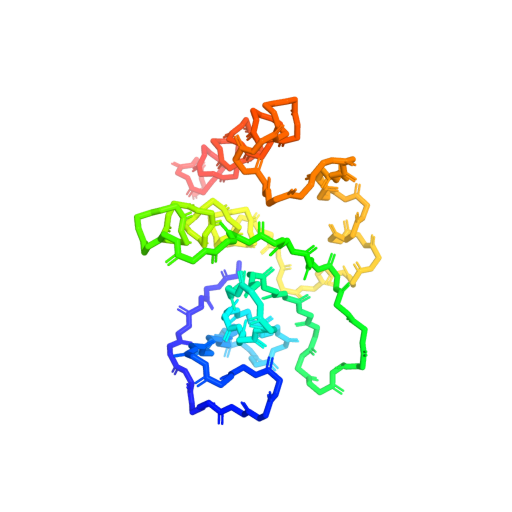01 C CA . VAL A 1 92 ? 4.669 -6.366 -15.072 1.00 96.25 92 VAL A CA 1
ATOM 702 C C . VAL A 1 92 ? 5.231 -6.043 -13.688 1.00 96.25 92 VAL A C 1
ATOM 704 O O . VAL A 1 92 ? 4.673 -5.265 -12.917 1.00 96.25 92 VAL A O 1
ATOM 707 N N . ARG A 1 93 ? 6.356 -6.673 -13.342 1.00 94.31 93 ARG A N 1
ATOM 708 C CA . ARG A 1 93 ? 7.108 -6.395 -12.112 1.00 94.31 93 ARG A CA 1
ATOM 709 C C . ARG A 1 93 ? 8.524 -5.935 -12.465 1.00 94.31 93 ARG A C 1
ATOM 711 O O . ARG A 1 93 ? 9.089 -6.450 -13.428 1.00 94.31 93 ARG A O 1
ATOM 718 N N . PRO A 1 94 ? 9.153 -5.081 -11.644 1.00 95.31 94 PRO A N 1
ATOM 719 C CA . PRO A 1 94 ? 8.557 -4.255 -10.584 1.00 95.31 94 PRO A CA 1
ATOM 720 C C . PRO A 1 94 ? 7.542 -3.227 -11.121 1.00 95.31 94 PRO A C 1
ATOM 722 O O . PRO A 1 94 ? 7.519 -2.939 -12.310 1.00 95.31 94 PRO A O 1
ATOM 725 N N . MET A 1 95 ? 6.723 -2.661 -10.232 1.00 95.50 95 MET A N 1
ATOM 726 C CA . MET A 1 95 ? 5.574 -1.797 -10.551 1.00 95.50 95 MET A CA 1
ATOM 727 C C . MET A 1 95 ? 5.884 -0.611 -11.457 1.00 95.50 95 MET A C 1
ATOM 729 O O . MET A 1 95 ? 5.042 -0.195 -12.237 1.00 95.50 95 MET A O 1
ATOM 733 N N . HIS A 1 96 ? 7.088 -0.052 -11.373 1.00 89.88 96 HIS A N 1
ATOM 734 C CA . HIS A 1 96 ? 7.481 1.077 -12.215 1.00 89.88 96 HIS A CA 1
ATOM 735 C C . HIS A 1 96 ? 7.666 0.699 -13.697 1.00 89.88 96 HIS A C 1
ATOM 737 O O . HIS A 1 96 ? 7.770 1.588 -14.534 1.00 89.88 96 HIS A O 1
ATOM 743 N N . ASN A 1 97 ? 7.727 -0.598 -14.017 1.00 95.81 97 ASN A N 1
ATOM 744 C CA . ASN A 1 97 ? 7.707 -1.109 -15.388 1.00 95.81 97 ASN A CA 1
ATOM 745 C C . ASN A 1 97 ? 6.275 -1.389 -15.883 1.00 95.81 97 ASN A C 1
ATOM 747 O O . ASN A 1 97 ? 6.106 -1.806 -17.025 1.00 95.81 97 ASN A O 1
ATOM 751 N N . ASP A 1 98 ? 5.258 -1.188 -15.038 1.00 97.50 98 ASP A N 1
ATOM 752 C CA . ASP A 1 98 ? 3.840 -1.325 -15.372 1.00 97.50 98 ASP A CA 1
ATOM 753 C C . ASP A 1 98 ? 3.164 0.058 -15.341 1.00 97.50 98 ASP A C 1
ATOM 755 O O . ASP A 1 98 ? 2.550 0.432 -14.336 1.00 97.50 98 ASP A O 1
ATOM 759 N N . PRO A 1 99 ? 3.309 0.867 -16.409 1.00 96.25 99 PRO A N 1
ATOM 760 C CA . PRO A 1 99 ? 2.802 2.237 -16.418 1.00 96.25 99 PRO A CA 1
ATOM 761 C C . PRO A 1 99 ? 1.281 2.290 -16.242 1.00 96.25 99 PRO A C 1
ATOM 763 O O . PRO A 1 99 ? 0.790 3.147 -15.516 1.00 96.25 99 PRO A O 1
ATOM 766 N N . VAL A 1 100 ? 0.541 1.334 -16.813 1.00 97.69 100 VAL A N 1
ATOM 767 C CA . VAL A 1 100 ? -0.927 1.282 -16.715 1.00 97.69 100 VAL A CA 1
ATOM 768 C C . VAL A 1 100 ? -1.366 1.058 -15.267 1.00 97.69 100 VAL A C 1
ATOM 770 O O . VAL A 1 100 ? -2.219 1.783 -14.752 1.00 97.69 100 VAL A O 1
ATOM 773 N N . CYS A 1 101 ? -0.769 0.081 -14.579 1.00 97.44 101 CYS A N 1
ATOM 774 C CA . CYS A 1 101 ? -1.085 -0.184 -13.177 1.00 97.44 101 CYS A CA 1
ATOM 775 C C . CYS A 1 101 ? -0.654 0.979 -12.269 1.00 97.44 101 CYS A C 1
ATOM 777 O O . CYS A 1 101 ? -1.381 1.374 -11.353 1.00 97.44 101 CYS A O 1
ATOM 779 N N . PHE A 1 102 ? 0.519 1.559 -12.536 1.00 97.06 102 PHE A N 1
ATOM 780 C CA . PHE A 1 102 ? 1.052 2.665 -11.751 1.00 97.06 102 PHE A CA 1
ATOM 781 C C . PHE A 1 102 ? 0.205 3.939 -11.888 1.00 97.06 102 PHE A C 1
ATOM 783 O O . PHE A 1 102 ? -0.113 4.576 -10.884 1.00 97.06 102 PHE A O 1
ATOM 790 N N . GLU A 1 103 ? -0.228 4.290 -13.099 1.00 97.50 103 GLU A N 1
ATOM 791 C CA . GLU A 1 103 ? -1.136 5.418 -13.339 1.00 97.50 103 GLU A CA 1
ATOM 792 C C . GLU A 1 103 ? -2.490 5.219 -12.650 1.00 97.50 103 GLU A C 1
ATOM 794 O O . GLU A 1 103 ? -3.000 6.147 -12.015 1.00 97.50 103 GLU A O 1
ATOM 799 N N . ALA A 1 104 ? -3.043 4.002 -12.694 1.00 97.94 104 ALA A N 1
ATOM 800 C CA . ALA A 1 104 ? -4.274 3.666 -11.982 1.00 97.94 104 ALA A CA 1
ATOM 801 C C . ALA A 1 104 ? -4.129 3.850 -10.459 1.00 97.94 104 ALA A C 1
ATOM 803 O O . ALA A 1 104 ? -5.026 4.401 -9.818 1.00 97.94 104 ALA A O 1
ATOM 804 N N . LEU A 1 105 ? -2.985 3.465 -9.880 1.00 97.44 105 LEU A N 1
ATOM 805 C CA . LEU A 1 105 ? -2.680 3.715 -8.466 1.00 97.44 105 LEU A CA 1
ATOM 806 C C . LEU A 1 105 ? -2.596 5.210 -8.146 1.00 97.44 105 LEU A C 1
ATOM 808 O O . LEU A 1 105 ? -3.137 5.648 -7.133 1.00 97.44 105 LEU A O 1
ATOM 812 N N . VAL A 1 106 ? -1.951 6.006 -9.003 1.00 97.94 106 VAL A N 1
ATOM 813 C CA . VAL A 1 106 ? -1.858 7.465 -8.824 1.00 97.94 106 VAL A CA 1
ATOM 814 C C . VAL A 1 106 ? -3.243 8.113 -8.848 1.00 97.94 106 VAL A C 1
ATOM 816 O O . VAL A 1 106 ? -3.541 8.961 -8.004 1.00 97.94 106 VAL A O 1
ATOM 819 N N . LEU A 1 107 ? -4.103 7.716 -9.788 1.00 97.75 107 LEU A N 1
ATOM 820 C CA . LEU A 1 107 ? -5.482 8.200 -9.879 1.00 97.75 107 LEU A CA 1
ATOM 821 C C . LEU A 1 107 ? -6.284 7.845 -8.624 1.00 97.75 107 LEU A C 1
ATOM 823 O O . LEU A 1 107 ? -6.939 8.716 -8.050 1.00 97.75 107 LEU A O 1
ATOM 827 N N . LEU A 1 108 ? -6.186 6.596 -8.168 1.00 97.75 108 LEU A N 1
ATOM 828 C CA . LEU A 1 108 ? -6.888 6.122 -6.980 1.00 97.75 108 LEU A CA 1
ATOM 829 C C . LEU A 1 108 ? -6.420 6.848 -5.708 1.00 97.75 108 LEU A C 1
ATOM 831 O O . LEU A 1 108 ? -7.248 7.280 -4.907 1.00 97.75 108 LEU A O 1
ATOM 835 N N . ALA A 1 109 ? -5.111 7.065 -5.551 1.00 97.31 109 ALA A N 1
ATOM 836 C CA . ALA A 1 109 ? -4.554 7.822 -4.428 1.00 97.31 109 ALA A CA 1
ATOM 837 C C . ALA A 1 109 ? 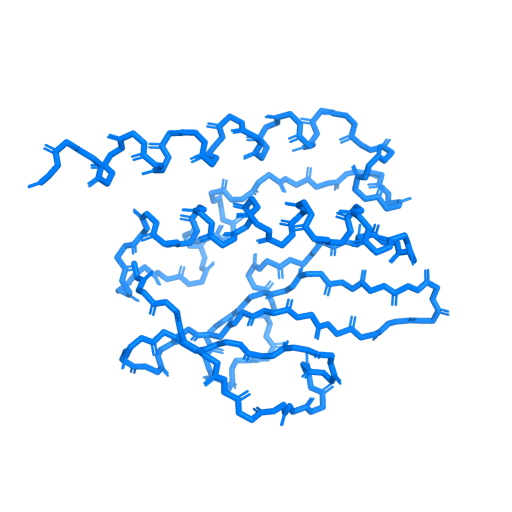-5.058 9.274 -4.406 1.00 97.31 109 ALA A C 1
ATOM 839 O O . ALA A 1 109 ? -5.482 9.770 -3.365 1.00 97.31 109 ALA A O 1
ATOM 840 N N . ARG A 1 110 ? -5.104 9.947 -5.566 1.00 96.38 110 ARG A N 1
ATOM 841 C CA . ARG A 1 110 ? -5.657 11.311 -5.673 1.00 96.38 110 ARG A CA 1
ATOM 842 C C . ARG A 1 110 ? -7.123 11.376 -5.245 1.00 96.38 110 ARG A C 1
ATOM 844 O O . ARG A 1 110 ? -7.517 12.319 -4.563 1.00 96.38 110 ARG A O 1
ATOM 851 N N . GLN A 1 111 ? -7.923 10.384 -5.634 1.00 95.00 111 GLN A N 1
ATOM 852 C CA . GLN A 1 111 ? -9.334 10.303 -5.252 1.00 95.00 111 GLN A CA 1
ATOM 853 C C . GLN A 1 111 ? -9.514 10.084 -3.745 1.00 95.00 111 GLN A C 1
ATOM 855 O O . GLN A 1 111 ? -10.419 10.674 -3.154 1.00 95.00 111 GLN A O 1
ATOM 860 N N . ALA A 1 112 ? -8.658 9.272 -3.119 1.00 92.81 112 ALA A N 1
ATOM 861 C CA . ALA A 1 112 ? -8.675 9.045 -1.676 1.00 92.81 112 ALA A CA 1
ATOM 862 C C . ALA A 1 112 ? -8.384 10.340 -0.896 1.00 92.81 112 ALA A C 1
ATOM 864 O O . ALA A 1 112 ? -9.157 10.720 -0.016 1.00 92.81 112 ALA A O 1
ATOM 865 N N . THR A 1 113 ? -7.343 11.080 -1.288 1.00 85.88 113 THR A N 1
ATOM 866 C CA . THR A 1 113 ? -6.966 12.349 -0.644 1.00 85.88 113 THR A CA 1
ATOM 867 C C . THR A 1 113 ? -8.029 13.436 -0.823 1.00 85.88 113 THR A C 1
ATOM 869 O O . THR A 1 113 ? -8.327 14.169 0.117 1.00 85.88 113 THR A O 1
ATOM 872 N N . ALA A 1 114 ? -8.654 13.526 -2.004 1.00 81.31 114 ALA A N 1
ATOM 873 C CA . ALA A 1 114 ? -9.720 14.499 -2.254 1.00 81.31 114 ALA A CA 1
ATOM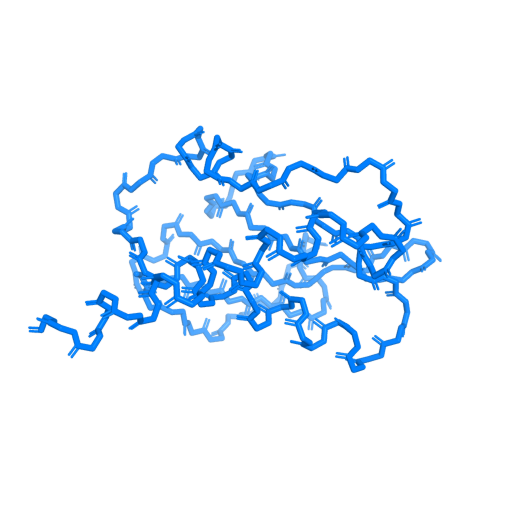 874 C C . ALA A 1 114 ? -10.942 14.285 -1.344 1.00 81.31 114 ALA A C 1
ATOM 876 O O . ALA A 1 114 ? -11.558 15.254 -0.910 1.00 81.31 114 ALA A O 1
ATOM 877 N N . LYS A 1 115 ? -11.276 13.028 -1.021 1.00 75.19 115 LYS A N 1
ATOM 878 C CA . LYS A 1 115 ? -12.351 12.711 -0.070 1.00 75.19 115 LYS A CA 1
ATOM 879 C C . LYS A 1 115 ? -11.988 13.094 1.362 1.00 75.19 115 LYS A C 1
ATOM 881 O O . LYS A 1 115 ? -12.842 13.612 2.069 1.00 75.19 115 LYS A O 1
ATOM 886 N N . ALA A 1 116 ? -10.739 12.872 1.770 1.00 71.12 116 ALA A N 1
ATOM 887 C CA . ALA A 1 116 ? -10.279 13.196 3.119 1.00 71.12 116 ALA A CA 1
ATOM 888 C C . ALA A 1 116 ? -10.281 14.708 3.413 1.00 71.12 116 ALA A C 1
ATOM 890 O O . ALA A 1 116 ? -10.489 15.096 4.553 1.00 71.12 116 ALA A O 1
ATOM 891 N N . GLY A 1 117 ? -10.076 15.559 2.401 1.00 65.50 117 GLY A N 1
ATOM 892 C CA . GLY A 1 117 ? -10.130 17.020 2.555 1.00 65.50 117 GLY A CA 1
ATOM 893 C C . GLY A 1 117 ? -11.528 17.643 2.444 1.00 65.50 117 GLY A C 1
ATOM 894 O O . GLY A 1 117 ? -11.661 18.848 2.642 1.00 65.50 117 GLY A O 1
ATOM 895 N N . ALA A 1 118 ? -12.548 16.861 2.080 1.00 58.00 118 ALA A N 1
ATOM 896 C CA . ALA A 1 118 ? -13.930 17.324 1.915 1.00 58.00 118 ALA A CA 1
ATOM 897 C C . ALA A 1 118 ? -14.854 16.945 3.090 1.00 58.00 118 ALA A C 1
ATOM 899 O O . ALA A 1 118 ? -16.028 17.319 3.072 1.00 58.00 118 ALA A O 1
ATOM 900 N N . ALA A 1 119 ? -14.340 16.183 4.060 1.00 50.81 119 ALA A N 1
ATOM 901 C CA . ALA A 1 119 ? -15.015 15.768 5.290 1.00 50.81 119 ALA A CA 1
ATOM 902 C C . ALA A 1 119 ? -14.562 16.638 6.470 1.00 50.81 119 ALA A C 1
ATOM 904 O O . ALA A 1 119 ? -15.402 16.862 7.369 1.00 50.81 119 ALA A O 1
#

Sequence (119 aa):
MIFSLAPTTESYDVLRLTSETAQWEFGCHRVLFGVRVVANRVGGGVYAVNYCAGADPVRIGVLRSLVQQILEGLPESVSEGEVLALMPRWTVRPMHNDPVCFEALVLLARQATAKAGAA

Foldseek 3Di:
DDWDWDDADQVANPTWIADPVRQKIWHWDDDPFAIWTFMDTRVDPDTLDTAAQGHDPVSRVVVNLLLNLLVVLDDSPDHSVNSSVQQFDAPDPRPVVGVVNVVSSVVSSVVSVVNVVVD

Secondary structure (DSSP, 8-state):
--EEEE--BTTBSSEEEEETTS-EEEEEEEETTEEEEEEEETT-SS-SEEEEEES-HHHHHHHHHHHHHHHHTS-TT--HHHHHHHSPPPSSSSGGG-HHHHHHHHHHHHHHHHHHT--

Radius of gyration: 13.34 Å; chains: 1; bounding box: 31×32×33 Å

pLDDT: mean 94.55, std 7.2, range [50.81, 98.12]

Organism: NCBI:txid249408